Protein AF-A0A9D2AGH1-F1 (afdb_monomer_lite)

Sequence (172 aa):
MASFFSGGVDAFTTLIRHHEEKPILLTLRGSDIKLSDEAGWQVVHQHTLETAEQFNLPEPVFITSNFRTFLREGELTNLVKASGDNYWHGYQCGIGLIGHAAPIGYARRLKTVYIASSNTANVKVICASGPTIDNKVQWTPTSIVHDAYEWDRQQKSWLLSSMLTAPEPIRS

Secondary structure (DSSP, 8-state):
-EEE--SSHHHHHHHHHTGGG-PEEEEEETSSS-TT-HHHHHHHHHHHHHHHHHTTPPPPEEEE--HHHHTTHHHHHHHHGGGTS-HIIIIIHHHHHHHHHHHHHHHTT-SEEEEE-SS-TTS----S-STTTGGG-EETTEEEEEETTT--HHHHHHHHHHHHTSPPP---

pLDDT: mean 91.69, std 10.86, range [37.91, 98.69]

Structure (mmCIF, N/CA/C/O backbone):
data_AF-A0A9D2AGH1-F1
#
_entry.id   AF-A0A9D2AGH1-F1
#
loop_
_atom_site.group_PDB
_atom_site.id
_atom_site.type_symbol
_atom_site.label_atom_id
_atom_site.label_alt_id
_atom_site.label_comp_id
_atom_site.label_asym_id
_atom_site.label_entity_id
_atom_site.label_seq_id
_atom_site.pdbx_PDB_ins_code
_atom_site.Cartn_x
_atom_site.Cartn_y
_atom_site.Cartn_z
_atom_site.occupancy
_atom_site.B_iso_or_equiv
_atom_site.auth_seq_id
_atom_site.auth_comp_id
_atom_site.auth_asym_id
_atom_site.auth_atom_id
_atom_site.pdbx_PDB_model_num
ATOM 1 N N . MET A 1 1 ? -11.138 -4.296 8.475 1.00 96.25 1 MET A N 1
ATOM 2 C CA . MET A 1 1 ? -10.592 -4.164 7.104 1.00 96.25 1 MET A CA 1
ATOM 3 C C . MET A 1 1 ? -9.097 -3.90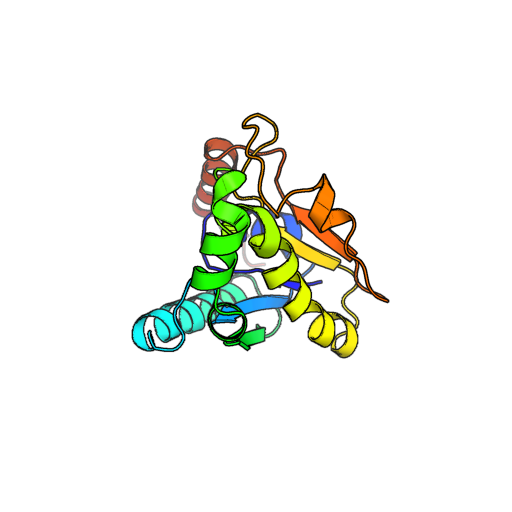8 7.185 1.00 96.25 1 MET A C 1
ATOM 5 O O . MET A 1 1 ? -8.572 -3.879 8.295 1.00 96.25 1 MET A O 1
ATOM 9 N N . ALA A 1 2 ? -8.406 -3.746 6.062 1.00 98.06 2 ALA A N 1
ATOM 10 C CA . ALA A 1 2 ? -7.037 -3.242 6.053 1.00 98.06 2 ALA A CA 1
ATOM 11 C C . ALA A 1 2 ? -6.802 -2.292 4.876 1.00 98.06 2 ALA A C 1
ATOM 13 O O . ALA A 1 2 ? -7.539 -2.340 3.896 1.00 98.06 2 ALA A O 1
ATOM 14 N N . SER A 1 3 ? -5.783 -1.445 4.973 1.00 98.25 3 SER A N 1
ATOM 15 C CA . SER A 1 3 ? -5.366 -0.536 3.905 1.00 98.25 3 SER A CA 1
ATOM 16 C C . SER A 1 3 ? -3.862 -0.615 3.745 1.00 98.25 3 SER A C 1
ATOM 18 O O . SER A 1 3 ? -3.140 -0.502 4.736 1.00 98.25 3 SER A O 1
ATOM 20 N N . PHE A 1 4 ? -3.378 -0.754 2.512 1.00 98.19 4 PHE A N 1
ATOM 21 C CA . PHE A 1 4 ? -1.977 -0.459 2.242 1.00 98.19 4 PHE A CA 1
ATOM 22 C C . PHE A 1 4 ? -1.690 0.997 2.600 1.00 98.19 4 PHE A C 1
ATOM 24 O O . PHE A 1 4 ? -2.468 1.894 2.265 1.00 98.19 4 PHE A O 1
ATOM 31 N N . PHE A 1 5 ? -0.593 1.215 3.315 1.00 97.88 5 PHE A N 1
ATOM 32 C CA . PHE A 1 5 ? -0.248 2.515 3.857 1.00 97.88 5 PHE A CA 1
ATOM 33 C C . PHE A 1 5 ? 1.244 2.792 3.687 1.00 97.88 5 PHE A C 1
ATO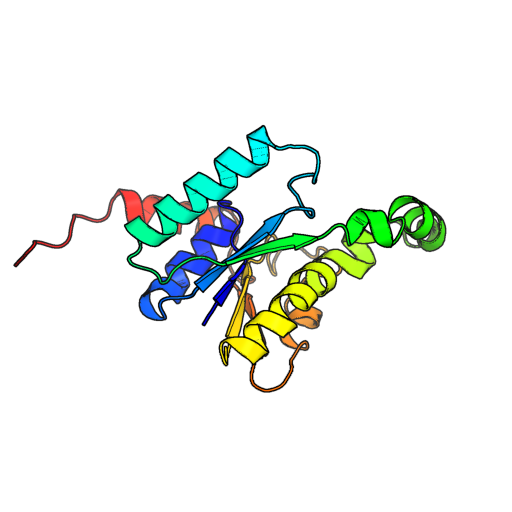M 35 O O . PHE A 1 5 ? 2.093 2.004 4.092 1.00 97.88 5 PHE A O 1
ATOM 42 N N . SER A 1 6 ? 1.555 3.925 3.061 1.00 94.12 6 SER A N 1
ATOM 43 C CA . SER A 1 6 ? 2.926 4.391 2.818 1.00 94.12 6 SER A CA 1
ATOM 44 C C . SER A 1 6 ? 3.197 5.788 3.385 1.00 94.12 6 SER A C 1
ATOM 46 O O . SER A 1 6 ? 4.302 6.297 3.235 1.00 94.12 6 SER A O 1
ATOM 48 N N . GLY A 1 7 ? 2.196 6.431 4.002 1.00 93.38 7 GLY A N 1
ATOM 49 C CA . GLY A 1 7 ? 2.277 7.820 4.476 1.00 93.38 7 GLY A CA 1
ATOM 50 C C . GLY A 1 7 ? 2.117 8.887 3.382 1.00 93.38 7 GLY A C 1
ATOM 51 O O . GLY A 1 7 ? 2.167 10.079 3.667 1.00 93.38 7 GLY A O 1
ATOM 52 N N . GLY A 1 8 ? 1.910 8.495 2.121 1.00 93.56 8 GLY A N 1
ATOM 53 C CA . GLY A 1 8 ? 1.650 9.435 1.028 1.00 93.56 8 GLY A CA 1
ATOM 54 C C . GLY A 1 8 ? 0.216 9.981 1.013 1.00 93.56 8 GLY A C 1
ATOM 55 O O . GLY A 1 8 ? -0.691 9.419 1.625 1.00 93.56 8 GLY A O 1
ATOM 56 N N . VAL A 1 9 ? -0.012 11.039 0.227 1.00 94.75 9 VAL A N 1
ATOM 57 C CA . VAL A 1 9 ? -1.334 11.683 0.055 1.00 94.75 9 VAL A CA 1
ATOM 58 C C . VAL A 1 9 ? -2.422 10.684 -0.354 1.00 94.75 9 VAL A C 1
ATOM 60 O O . VAL A 1 9 ? -3.538 10.742 0.158 1.00 94.75 9 VAL A O 1
ATOM 63 N N . ASP A 1 10 ? -2.106 9.750 -1.254 1.00 95.69 10 ASP A N 1
ATOM 64 C CA . ASP A 1 10 ? -3.068 8.745 -1.723 1.00 95.69 10 ASP A CA 1
ATOM 65 C C . ASP A 1 10 ? -3.438 7.755 -0.600 1.00 95.69 10 ASP A C 1
ATOM 67 O O . ASP A 1 10 ? -4.618 7.468 -0.383 1.00 95.69 10 ASP A O 1
ATOM 71 N N . ALA A 1 11 ? -2.445 7.304 0.175 1.00 96.69 11 ALA A N 1
ATOM 72 C CA . ALA A 1 11 ? -2.656 6.422 1.323 1.00 96.69 11 ALA A CA 1
ATOM 73 C C . ALA A 1 11 ? -3.488 7.105 2.421 1.00 96.69 11 ALA A C 1
ATOM 75 O O . ALA A 1 11 ? -4.426 6.505 2.944 1.00 96.69 11 ALA A O 1
ATOM 76 N N . PHE A 1 12 ? -3.206 8.377 2.721 1.00 97.31 12 PHE A N 1
ATOM 77 C CA . PHE A 1 12 ? -4.009 9.168 3.655 1.00 97.31 12 PHE A CA 1
ATOM 78 C C . PHE A 1 12 ? -5.431 9.406 3.152 1.00 97.31 12 PHE A C 1
ATOM 80 O O . PHE A 1 12 ? -6.365 9.319 3.938 1.00 97.31 12 PHE A O 1
ATOM 87 N N . THR A 1 13 ? -5.620 9.653 1.855 1.00 97.25 13 THR A N 1
ATOM 88 C CA . THR A 1 13 ? -6.963 9.796 1.266 1.00 97.25 13 THR A CA 1
ATOM 89 C C . THR A 1 13 ? -7.801 8.547 1.537 1.00 97.25 13 THR A C 1
ATOM 91 O O . THR A 1 13 ? -8.925 8.656 2.024 1.00 97.25 13 THR A O 1
ATOM 94 N N . THR A 1 14 ? -7.235 7.367 1.268 1.00 97.88 14 THR A N 1
ATOM 95 C CA . THR A 1 14 ? -7.905 6.079 1.507 1.00 97.88 14 THR A CA 1
ATOM 96 C C . THR A 1 14 ? -8.181 5.872 2.995 1.00 97.88 14 THR A C 1
ATOM 98 O O . THR A 1 14 ? -9.299 5.532 3.377 1.00 97.88 14 THR A O 1
ATOM 101 N N . LEU A 1 15 ? -7.189 6.133 3.856 1.00 97.81 15 LEU A N 1
ATOM 102 C CA . LEU A 1 15 ? -7.360 6.032 5.304 1.00 97.81 15 LEU A CA 1
ATOM 103 C C . LEU A 1 15 ? -8.507 6.923 5.792 1.00 97.81 15 LEU A C 1
ATOM 105 O O . LEU A 1 15 ? -9.389 6.443 6.488 1.00 97.81 15 LEU A O 1
ATOM 109 N N . ILE A 1 16 ? -8.527 8.194 5.400 1.00 96.75 16 ILE A N 1
ATOM 110 C CA . ILE A 1 16 ? -9.548 9.161 5.813 1.00 96.75 16 ILE A CA 1
ATOM 111 C C . ILE A 1 16 ? -10.949 8.707 5.391 1.00 96.75 16 ILE A C 1
ATOM 113 O O . ILE A 1 16 ? -11.873 8.722 6.206 1.00 96.75 16 ILE A O 1
ATOM 117 N N . ARG A 1 17 ? -11.106 8.271 4.137 1.00 96.25 17 ARG A N 1
ATOM 118 C CA . ARG A 1 17 ? -12.391 7.799 3.595 1.00 96.25 17 ARG A CA 1
ATOM 119 C C . ARG A 1 17 ? -12.938 6.586 4.344 1.00 96.25 17 ARG A C 1
ATOM 121 O O . ARG A 1 17 ? -14.150 6.451 4.461 1.00 96.25 17 ARG A O 1
ATOM 128 N N . HIS A 1 18 ? -12.052 5.746 4.873 1.00 97.44 18 HIS A N 1
ATOM 129 C CA . HIS A 1 18 ? -12.402 4.476 5.506 1.00 97.44 18 HIS A CA 1
ATOM 130 C C . HIS A 1 18 ? -12.072 4.419 7.005 1.00 97.44 18 HIS A C 1
ATOM 132 O O . HIS A 1 18 ? -12.091 3.338 7.593 1.00 97.44 18 HIS A O 1
ATOM 138 N N . HIS A 1 19 ? -11.770 5.549 7.653 1.00 95.81 19 HIS A N 1
ATOM 139 C CA . HIS A 1 19 ? -11.262 5.559 9.031 1.00 95.81 19 HIS A CA 1
ATOM 140 C C . HIS A 1 19 ? -12.264 4.958 10.033 1.00 95.81 19 HIS A C 1
ATOM 142 O O . HIS A 1 19 ? -11.862 4.256 10.961 1.00 95.81 19 HIS A O 1
ATOM 148 N N . GLU A 1 20 ? -13.568 5.153 9.807 1.00 96.69 20 GLU A N 1
ATOM 149 C CA . GLU A 1 20 ? -14.641 4.590 10.639 1.00 96.69 20 GLU A CA 1
ATOM 150 C C . GLU A 1 20 ? -14.657 3.052 10.626 1.00 96.69 20 GLU A C 1
ATOM 152 O O . GLU A 1 20 ? -15.043 2.420 11.609 1.00 96.69 20 GLU A O 1
ATOM 157 N N . GLU A 1 21 ? -14.168 2.425 9.549 1.00 97.69 21 GLU A N 1
ATOM 158 C CA . GLU A 1 21 ? -14.026 0.966 9.446 1.00 97.69 21 GLU A CA 1
ATOM 159 C C . GLU A 1 21 ? -12.849 0.420 10.270 1.00 97.69 21 GLU A C 1
ATOM 161 O O . GLU A 1 21 ? -12.647 -0.801 10.327 1.00 97.69 21 GLU A O 1
ATOM 166 N N . LYS A 1 22 ? -12.056 1.315 10.876 1.00 97.56 22 LYS A N 1
ATOM 167 C CA . LYS A 1 22 ? -10.845 1.030 11.655 1.00 97.56 22 LYS A CA 1
ATOM 168 C C . LYS A 1 22 ? -9.908 0.053 10.930 1.00 97.56 22 LYS A C 1
ATOM 170 O O . LYS A 1 22 ? -9.655 -1.052 11.429 1.00 97.56 22 LYS A O 1
ATOM 175 N N . PRO A 1 23 ? -9.436 0.390 9.714 1.00 98.19 23 PRO A N 1
ATOM 176 C CA . PRO A 1 23 ? -8.590 -0.503 8.940 1.00 98.19 23 PRO A CA 1
ATOM 177 C C . PRO A 1 23 ? -7.240 -0.720 9.630 1.00 98.19 23 PRO A C 1
ATOM 179 O O . PRO A 1 23 ? -6.647 0.200 10.184 1.00 98.19 23 PRO A O 1
ATOM 182 N N . ILE A 1 24 ? -6.723 -1.944 9.541 1.00 98.56 24 ILE A N 1
ATOM 183 C CA . ILE A 1 24 ? -5.326 -2.243 9.872 1.00 98.56 24 ILE A CA 1
ATOM 184 C C . ILE A 1 24 ? -4.442 -1.610 8.794 1.00 98.56 24 ILE A C 1
ATOM 186 O O . ILE A 1 24 ? -4.657 -1.861 7.605 1.00 98.56 24 ILE A O 1
ATOM 190 N N . LEU A 1 25 ? -3.440 -0.828 9.190 1.00 98.69 25 LEU A N 1
ATOM 191 C CA . LEU A 1 25 ? -2.454 -0.292 8.251 1.00 98.69 25 LEU A CA 1
ATOM 192 C C . LEU A 1 25 ? -1.469 -1.399 7.850 1.00 98.69 25 LEU A C 1
ATOM 194 O O . LEU A 1 25 ? -0.861 -2.030 8.714 1.00 98.69 25 LEU A O 1
ATOM 198 N N . LEU A 1 26 ? -1.334 -1.656 6.549 1.00 98.44 26 LEU A N 1
ATOM 199 C CA . LEU A 1 26 ? -0.375 -2.605 5.981 1.00 98.44 26 LEU A CA 1
ATOM 200 C C . LEU A 1 26 ? 0.763 -1.833 5.315 1.00 98.44 26 LEU A C 1
ATOM 202 O O . LEU A 1 26 ? 0.562 -1.213 4.271 1.00 98.44 26 LEU A O 1
ATOM 206 N N . THR A 1 27 ? 1.967 -1.924 5.867 1.00 97.88 27 THR A N 1
ATOM 207 C CA . THR A 1 27 ? 3.138 -1.214 5.337 1.00 97.88 27 THR A CA 1
ATOM 208 C C . THR A 1 27 ? 4.160 -2.221 4.821 1.00 97.88 27 THR A C 1
ATOM 210 O O . THR A 1 27 ? 4.609 -3.097 5.562 1.00 97.88 27 THR A O 1
ATOM 213 N N . LEU A 1 28 ? 4.538 -2.112 3.542 1.00 96.44 28 LEU A N 1
ATOM 214 C CA . LEU A 1 28 ? 5.451 -3.049 2.880 1.00 96.44 28 LEU A CA 1
ATOM 215 C C . LEU A 1 28 ? 6.857 -2.459 2.710 1.00 96.44 28 LEU A C 1
ATOM 217 O O . LEU A 1 28 ? 7.086 -1.553 1.908 1.00 96.44 28 LEU A O 1
ATOM 221 N N . ARG A 1 29 ? 7.827 -3.056 3.397 1.00 96.56 29 ARG A N 1
ATOM 222 C CA . ARG A 1 29 ? 9.260 -2.851 3.190 1.00 96.56 29 ARG A CA 1
ATOM 223 C C . ARG A 1 29 ? 9.769 -3.745 2.059 1.00 96.56 29 ARG A C 1
ATOM 225 O O . ARG A 1 29 ? 9.500 -4.946 2.042 1.00 96.56 29 ARG A O 1
ATOM 232 N N . GLY A 1 30 ? 10.550 -3.170 1.149 1.00 93.31 30 GLY A N 1
ATOM 233 C CA . GLY A 1 30 ? 11.083 -3.851 -0.034 1.00 93.31 30 GLY A CA 1
ATOM 234 C C . GLY A 1 30 ? 10.336 -3.554 -1.339 1.00 93.31 30 GLY A C 1
ATOM 235 O O . GLY A 1 30 ? 10.707 -4.105 -2.375 1.00 93.31 30 GLY A O 1
ATOM 236 N N . SER A 1 31 ? 9.325 -2.674 -1.304 1.00 90.94 31 SER A N 1
ATOM 237 C CA . SER A 1 31 ? 8.767 -2.020 -2.498 1.00 90.94 31 SER A CA 1
ATOM 238 C C . SER A 1 31 ? 9.460 -0.680 -2.741 1.00 90.94 31 SER A C 1
ATOM 240 O O . SER A 1 31 ? 10.465 -0.625 -3.454 1.00 90.94 31 SER A O 1
ATOM 242 N N . ASP A 1 32 ? 8.951 0.376 -2.103 1.00 87.19 32 ASP A N 1
ATOM 243 C CA . ASP A 1 32 ? 9.418 1.752 -2.294 1.00 87.19 32 ASP A CA 1
ATOM 244 C C . ASP A 1 32 ? 10.641 2.037 -1.412 1.00 87.19 32 ASP A C 1
ATOM 246 O O . ASP A 1 32 ? 11.573 2.724 -1.824 1.00 87.19 32 ASP A O 1
ATOM 250 N N . ILE A 1 33 ? 10.674 1.424 -0.224 1.00 92.31 33 ILE A N 1
ATOM 251 C CA . ILE A 1 33 ? 11.806 1.461 0.706 1.00 92.31 33 ILE A CA 1
ATOM 252 C C . ILE A 1 33 ? 12.655 0.221 0.471 1.00 92.31 33 ILE A C 1
ATOM 254 O O . ILE A 1 33 ? 12.176 -0.911 0.607 1.00 92.31 33 ILE A O 1
ATOM 258 N N . LYS A 1 34 ? 13.928 0.420 0.131 1.00 92.81 34 LYS A N 1
ATOM 259 C CA . LYS A 1 34 ? 14.867 -0.683 -0.090 1.00 92.81 34 LYS A CA 1
ATOM 260 C C . LYS A 1 34 ? 15.112 -1.445 1.212 1.00 92.81 34 LYS A C 1
ATOM 262 O O . LYS A 1 34 ? 15.130 -0.873 2.296 1.00 92.81 34 LYS A O 1
ATOM 267 N N . LEU A 1 35 ? 15.388 -2.743 1.102 1.00 95.00 35 LEU A N 1
ATOM 268 C CA . LEU A 1 35 ? 15.744 -3.569 2.263 1.00 95.00 35 LEU A CA 1
ATOM 269 C C . LEU A 1 35 ? 17.050 -3.146 2.942 1.00 95.00 35 LEU A C 1
ATOM 271 O O . LEU A 1 35 ? 17.260 -3.523 4.080 1.00 95.00 35 LEU A O 1
ATOM 275 N N . SER A 1 36 ? 17.907 -2.399 2.248 1.00 95.44 36 SER A N 1
ATOM 276 C CA . SER A 1 36 ? 19.145 -1.834 2.792 1.00 95.44 36 SER A CA 1
ATOM 277 C C . SER A 1 36 ? 18.978 -0.420 3.360 1.00 95.44 36 SER A C 1
ATOM 279 O O . SER A 1 36 ? 19.961 0.172 3.799 1.00 95.44 36 SER A O 1
ATOM 281 N N . ASP A 1 37 ? 17.788 0.176 3.225 1.00 96.12 37 ASP A N 1
ATOM 282 C CA . ASP A 1 37 ? 17.497 1.525 3.707 1.00 96.12 37 ASP A CA 1
ATOM 283 C C . ASP A 1 37 ? 16.851 1.476 5.094 1.00 96.12 37 ASP A C 1
ATOM 285 O O . ASP A 1 37 ? 15.634 1.555 5.273 1.00 96.12 37 ASP A O 1
ATOM 289 N N . GLU A 1 38 ? 17.708 1.294 6.088 1.00 96.75 38 GLU A N 1
ATOM 290 C CA . GLU A 1 38 ? 17.315 1.076 7.475 1.00 96.75 38 GLU A CA 1
ATOM 291 C C . GLU A 1 38 ? 16.789 2.370 8.084 1.00 96.75 38 GLU A C 1
ATOM 293 O O . GLU A 1 38 ? 15.784 2.355 8.788 1.00 96.75 38 GLU A O 1
ATOM 298 N N . ALA A 1 39 ? 17.438 3.494 7.773 1.00 97.25 39 ALA A N 1
ATOM 299 C CA . ALA A 1 39 ? 17.035 4.808 8.252 1.00 97.25 39 ALA A CA 1
ATOM 300 C C . ALA A 1 39 ? 15.674 5.216 7.671 1.00 97.25 39 ALA A C 1
ATOM 302 O O . ALA A 1 39 ? 14.781 5.598 8.427 1.00 97.25 39 ALA A O 1
ATOM 303 N N . GLY A 1 40 ? 15.482 5.070 6.354 1.00 95.81 40 GLY A N 1
ATOM 304 C CA . GLY A 1 40 ? 14.196 5.322 5.708 1.00 95.81 40 GLY A CA 1
ATOM 305 C C . GLY A 1 40 ? 13.096 4.405 6.241 1.00 95.81 40 GLY A C 1
ATOM 306 O O . GLY A 1 40 ? 11.977 4.857 6.489 1.00 95.81 40 GLY A O 1
ATOM 307 N N . TRP A 1 41 ? 13.421 3.136 6.512 1.00 97.12 41 TRP A N 1
ATOM 308 C CA . TRP A 1 41 ? 12.477 2.216 7.141 1.00 97.12 41 TRP A CA 1
ATOM 309 C C . TRP A 1 41 ? 12.056 2.659 8.541 1.00 97.12 41 TRP A C 1
ATOM 311 O O . TRP A 1 41 ? 10.864 2.633 8.830 1.00 97.12 41 TRP A O 1
ATOM 321 N N . GLN A 1 42 ? 12.989 3.090 9.396 1.00 97.38 42 GLN A N 1
ATOM 322 C CA . GLN A 1 42 ? 12.641 3.552 10.745 1.00 97.38 42 GLN A CA 1
ATOM 323 C C . GLN A 1 42 ? 11.688 4.749 10.710 1.00 97.38 42 GLN A C 1
ATOM 325 O O . GLN A 1 42 ? 10.722 4.772 11.469 1.00 97.38 42 GLN A O 1
ATOM 330 N N . VAL A 1 43 ? 11.903 5.697 9.793 1.00 96.75 43 VAL A N 1
ATOM 331 C CA . VAL A 1 43 ? 11.005 6.848 9.615 1.00 96.75 43 VAL A CA 1
ATOM 332 C C . VAL A 1 43 ? 9.593 6.389 9.252 1.00 96.75 43 VAL A C 1
ATOM 334 O O . VAL A 1 43 ? 8.629 6.795 9.895 1.00 96.75 43 VAL A O 1
ATOM 337 N N . VAL A 1 44 ? 9.455 5.513 8.254 1.00 96.88 44 VAL A N 1
ATOM 338 C CA . VAL A 1 44 ? 8.132 5.050 7.804 1.00 96.88 44 VAL A CA 1
ATOM 339 C C . VAL A 1 44 ? 7.455 4.156 8.840 1.00 96.88 44 VAL A C 1
ATOM 341 O O . VAL A 1 44 ? 6.245 4.261 9.045 1.00 96.88 44 VAL A O 1
ATOM 344 N N . HIS A 1 45 ? 8.218 3.303 9.520 1.00 97.94 45 HIS A N 1
ATOM 345 C CA . HIS A 1 45 ? 7.718 2.458 10.597 1.00 97.94 45 HIS A CA 1
ATOM 346 C C . HIS A 1 45 ? 7.148 3.306 11.737 1.00 97.94 45 HIS A C 1
ATOM 348 O O . HIS A 1 45 ? 5.985 3.140 12.102 1.00 97.94 45 HIS A O 1
ATOM 354 N N . GLN A 1 46 ? 7.934 4.263 12.237 1.00 98.12 46 GLN A N 1
ATOM 355 C CA . GLN A 1 46 ? 7.523 5.156 13.316 1.00 98.12 46 GLN A CA 1
ATOM 356 C C . GLN A 1 46 ? 6.314 6.011 12.915 1.00 98.12 46 GLN A C 1
ATOM 358 O O . GLN A 1 46 ? 5.328 6.062 13.644 1.00 98.12 46 GLN A O 1
ATOM 363 N N . HIS A 1 47 ? 6.329 6.586 11.711 1.00 97.88 47 HIS A N 1
ATOM 364 C CA . HIS A 1 47 ? 5.206 7.374 11.208 1.00 97.88 47 HIS A CA 1
ATOM 365 C C . HIS A 1 47 ? 3.912 6.551 11.067 1.00 97.88 47 HIS A C 1
ATOM 367 O O . HIS A 1 47 ? 2.818 7.053 11.330 1.00 97.88 47 HIS A O 1
ATOM 373 N N . THR A 1 48 ? 4.014 5.275 10.677 1.00 98.38 48 THR A N 1
ATOM 374 C CA . THR A 1 48 ? 2.852 4.374 10.598 1.00 98.38 48 THR A CA 1
ATOM 375 C C . THR A 1 48 ? 2.264 4.110 11.987 1.00 98.38 48 THR A C 1
ATOM 377 O O . THR A 1 48 ? 1.043 4.129 12.132 1.00 98.38 48 THR A O 1
ATOM 380 N N . LEU A 1 49 ? 3.110 3.887 13.002 1.00 98.56 49 LEU A N 1
ATOM 381 C CA . LEU A 1 49 ? 2.666 3.701 14.389 1.00 98.56 49 LEU A CA 1
ATOM 382 C C . LEU A 1 49 ? 1.962 4.953 14.922 1.00 98.56 49 LEU A C 1
ATOM 384 O O . LEU A 1 49 ? 0.842 4.859 15.415 1.00 98.56 49 LEU A O 1
ATOM 388 N N . GLU A 1 50 ? 2.575 6.124 14.748 1.00 98.31 50 GLU A N 1
ATOM 389 C CA . GLU A 1 50 ? 2.000 7.411 15.161 1.00 98.31 50 GLU A CA 1
ATOM 390 C C . GLU A 1 50 ? 0.666 7.685 14.466 1.00 98.31 50 GLU A C 1
ATOM 392 O O . GLU A 1 50 ? -0.291 8.119 15.100 1.00 98.31 50 GLU A O 1
ATOM 397 N N . THR A 1 51 ? 0.568 7.384 13.169 1.00 97.94 51 THR A N 1
ATOM 398 C CA . THR A 1 51 ? -0.688 7.536 12.424 1.00 97.94 51 THR A CA 1
ATOM 399 C C . THR A 1 51 ? -1.768 6.600 12.968 1.00 97.94 51 THR A C 1
ATOM 401 O O . THR A 1 51 ? -2.914 7.013 13.135 1.00 97.94 51 THR A O 1
ATOM 404 N N . ALA A 1 52 ? -1.428 5.342 13.265 1.00 98.25 52 ALA A N 1
ATOM 405 C CA . ALA A 1 52 ? -2.383 4.399 13.837 1.00 98.25 52 ALA A CA 1
ATOM 406 C C . ALA A 1 52 ? -2.887 4.857 15.211 1.00 98.25 52 ALA A C 1
ATOM 408 O O . ALA A 1 52 ? -4.087 4.779 15.471 1.00 98.25 52 ALA A O 1
ATOM 409 N N . GLU A 1 53 ? -2.004 5.397 16.050 1.00 98.00 53 GLU A N 1
ATOM 410 C CA . GLU A 1 53 ? -2.369 5.983 17.340 1.00 98.00 53 GLU A CA 1
ATOM 411 C C . GLU A 1 53 ? -3.287 7.204 17.169 1.00 98.00 53 GLU A C 1
ATOM 413 O O . GLU A 1 53 ? -4.372 7.245 17.752 1.00 98.00 53 GLU A O 1
ATOM 418 N N . GLN A 1 54 ? -2.912 8.158 16.311 1.00 96.25 54 GLN A N 1
ATOM 419 C CA . GLN A 1 54 ? -3.683 9.382 16.051 1.00 96.25 54 GLN A CA 1
ATOM 420 C C . GLN A 1 54 ? -5.103 9.100 15.548 1.00 96.25 54 GLN A C 1
ATOM 422 O O . GLN A 1 54 ? -6.049 9.776 15.948 1.00 96.25 54 GLN A O 1
ATOM 427 N N . PHE A 1 55 ? -5.266 8.091 14.691 1.00 96.12 55 PHE A N 1
ATOM 428 C CA . PHE A 1 55 ? -6.563 7.692 14.138 1.00 96.12 55 PHE A CA 1
ATOM 429 C C . PHE A 1 55 ? -7.276 6.613 14.976 1.00 96.12 55 PHE A C 1
ATOM 431 O O . PHE A 1 55 ? -8.334 6.130 14.567 1.00 96.12 55 PHE A O 1
ATOM 438 N N . ASN A 1 56 ? -6.738 6.234 16.145 1.00 97.56 56 ASN A N 1
ATOM 439 C CA . ASN A 1 56 ? -7.281 5.190 17.026 1.00 97.56 56 ASN A CA 1
ATOM 440 C C . ASN A 1 56 ? -7.561 3.863 16.281 1.00 97.56 56 ASN A C 1
ATOM 442 O O . ASN A 1 56 ? -8.644 3.266 16.381 1.00 97.56 56 ASN A O 1
ATOM 446 N N . LEU A 1 57 ? -6.585 3.438 15.476 1.00 98.25 57 LEU A N 1
ATOM 447 C CA . LEU A 1 57 ? -6.619 2.233 14.652 1.00 98.25 57 LEU A CA 1
ATOM 448 C C . LEU A 1 57 ? -6.014 1.028 15.392 1.00 98.25 57 LEU A C 1
ATOM 450 O O . LEU A 1 57 ? -5.268 1.192 16.357 1.00 98.25 57 LEU A O 1
ATOM 454 N N . PRO A 1 58 ? -6.298 -0.208 14.942 1.00 98.12 58 PRO A N 1
ATOM 455 C CA . PRO A 1 58 ? -5.604 -1.391 15.438 1.00 98.12 58 PRO A CA 1
ATOM 456 C C . PRO A 1 58 ? -4.102 -1.364 15.121 1.00 98.12 58 PRO A C 1
ATOM 458 O O . PRO A 1 58 ? -3.670 -0.690 14.186 1.00 98.12 58 PRO A O 1
ATOM 461 N N . GLU A 1 59 ? -3.343 -2.205 15.829 1.00 98.06 59 GLU A N 1
ATOM 462 C CA . GLU A 1 59 ? -1.904 -2.396 15.609 1.00 98.06 59 GLU A CA 1
ATOM 463 C C . GLU A 1 59 ? -1.573 -2.631 14.117 1.00 98.06 59 GLU A C 1
ATOM 465 O O . GLU A 1 59 ? -2.103 -3.593 13.523 1.00 98.06 59 GLU A O 1
ATOM 470 N N . PRO A 1 60 ? -0.701 -1.795 13.515 1.00 98.50 60 PRO A N 1
ATOM 471 C CA . PRO A 1 60 ? -0.248 -1.958 12.139 1.00 98.50 60 PRO A CA 1
ATOM 472 C C . PRO A 1 60 ? 0.415 -3.309 11.868 1.00 98.50 60 PRO A C 1
ATOM 474 O O . PRO A 1 60 ? 0.900 -4.007 12.758 1.00 98.50 60 PRO A O 1
ATOM 477 N N . VAL A 1 61 ? 0.468 -3.686 10.593 1.00 98.50 61 VAL A N 1
ATOM 478 C CA . VAL A 1 61 ? 1.213 -4.859 10.134 1.00 98.50 61 VAL A CA 1
ATOM 479 C C . VAL A 1 61 ? 2.295 -4.425 9.167 1.00 98.50 61 VAL A C 1
ATOM 481 O O . VAL A 1 61 ? 2.024 -3.911 8.082 1.00 98.50 61 VAL A O 1
ATOM 484 N N . PHE A 1 62 ? 3.531 -4.713 9.551 1.00 98.06 62 PHE A N 1
ATOM 485 C CA . PHE A 1 62 ? 4.705 -4.472 8.733 1.00 98.06 62 PHE A CA 1
ATOM 486 C C . PHE A 1 62 ? 5.104 -5.749 8.001 1.00 98.06 62 PHE A C 1
ATOM 488 O O . PHE A 1 62 ? 5.325 -6.798 8.606 1.00 98.06 62 PHE A O 1
ATOM 495 N N . ILE A 1 63 ? 5.202 -5.657 6.683 1.00 97.62 63 ILE A N 1
ATOM 496 C CA . ILE A 1 63 ? 5.573 -6.760 5.804 1.00 97.62 63 ILE A CA 1
ATOM 497 C C . ILE A 1 63 ? 6.964 -6.457 5.267 1.00 97.62 63 ILE A C 1
ATOM 499 O O . ILE A 1 63 ? 7.199 -5.365 4.765 1.00 97.62 63 ILE A O 1
ATOM 503 N N . THR A 1 64 ? 7.890 -7.408 5.346 1.00 97.06 64 THR A N 1
ATOM 504 C CA . THR A 1 64 ? 9.220 -7.273 4.736 1.00 97.06 64 THR A CA 1
ATOM 505 C C . THR A 1 64 ? 9.395 -8.351 3.683 1.00 97.06 64 THR A C 1
ATOM 507 O O . THR A 1 64 ? 9.210 -9.530 3.972 1.00 97.06 64 THR A O 1
ATOM 510 N N . SER A 1 65 ? 9.737 -7.953 2.460 1.00 95.62 65 SER A N 1
ATOM 511 C CA . SER A 1 65 ? 9.871 -8.879 1.340 1.00 95.62 65 SER A CA 1
ATOM 512 C C . SER A 1 65 ? 10.938 -8.421 0.357 1.00 95.62 65 SER A C 1
ATOM 514 O O . SER A 1 65 ? 11.072 -7.237 0.070 1.00 95.62 65 SER A O 1
ATOM 516 N N . ASN A 1 66 ? 11.686 -9.364 -0.208 1.00 94.75 66 ASN A N 1
ATOM 517 C CA . ASN A 1 66 ? 12.640 -9.109 -1.287 1.00 94.75 66 ASN A CA 1
ATOM 518 C C . ASN A 1 66 ? 12.030 -9.349 -2.679 1.00 94.75 66 ASN A C 1
ATOM 520 O O . ASN A 1 66 ? 12.772 -9.501 -3.643 1.00 94.75 66 ASN A O 1
ATOM 524 N N . PHE A 1 67 ? 10.700 -9.401 -2.810 1.00 91.94 67 PHE A N 1
ATOM 525 C CA . PHE A 1 67 ? 10.003 -9.795 -4.041 1.00 91.94 67 PHE A CA 1
ATOM 526 C C . PHE A 1 67 ? 10.457 -9.061 -5.315 1.00 91.94 67 PHE A C 1
ATOM 528 O O . PHE A 1 67 ? 10.489 -9.672 -6.382 1.00 91.94 67 PHE A O 1
ATOM 535 N N . ARG A 1 68 ? 10.866 -7.788 -5.217 1.00 88.44 68 ARG A N 1
ATOM 536 C CA . ARG A 1 68 ? 11.412 -7.029 -6.356 1.00 88.44 68 ARG A CA 1
ATOM 537 C C . ARG A 1 68 ? 12.782 -7.537 -6.818 1.00 88.44 68 ARG A C 1
ATOM 539 O O . ARG A 1 68 ? 13.054 -7.610 -8.014 1.00 88.44 68 ARG A O 1
ATOM 546 N N . THR A 1 69 ? 13.652 -7.934 -5.888 1.00 89.00 69 THR A N 1
ATOM 547 C CA . THR A 1 69 ? 14.994 -8.445 -6.218 1.00 89.00 69 THR A CA 1
ATOM 548 C C . THR A 1 69 ? 14.997 -9.946 -6.487 1.00 89.00 69 THR A C 1
ATOM 550 O O . THR A 1 69 ? 15.717 -10.394 -7.377 1.00 89.00 69 THR A O 1
ATOM 553 N N . PHE A 1 70 ? 14.155 -10.718 -5.792 1.00 90.25 70 PHE A N 1
ATOM 554 C CA . PHE A 1 70 ? 13.972 -12.156 -6.008 1.00 90.25 70 PHE A CA 1
ATOM 555 C C . PHE A 1 70 ? 13.608 -12.475 -7.464 1.00 90.25 70 PHE A C 1
ATOM 557 O O . PHE A 1 70 ? 14.176 -13.390 -8.056 1.00 90.25 70 PHE A O 1
ATOM 564 N N . LEU A 1 71 ? 12.722 -11.676 -8.065 1.00 89.00 71 LEU A N 1
ATOM 565 C CA . LEU A 1 71 ? 12.292 -11.846 -9.454 1.00 89.00 71 LEU A CA 1
ATOM 566 C C . LEU A 1 71 ? 13.303 -11.342 -10.488 1.00 89.00 71 LEU A C 1
ATOM 568 O O . LEU A 1 71 ? 13.076 -11.519 -11.681 1.00 89.00 71 LEU A O 1
ATOM 572 N N . ARG A 1 72 ? 14.406 -10.715 -10.059 1.00 91.12 72 ARG A N 1
ATOM 573 C CA . ARG A 1 72 ? 15.361 -10.039 -10.949 1.00 91.12 72 ARG A CA 1
ATOM 574 C C . ARG A 1 72 ? 14.643 -9.076 -11.903 1.00 91.12 72 ARG A C 1
ATOM 576 O O . ARG A 1 72 ? 14.773 -9.184 -13.118 1.00 91.12 72 ARG A O 1
ATOM 583 N N . GLU A 1 73 ? 13.899 -8.120 -11.341 1.00 90.62 73 GLU A N 1
ATOM 584 C CA . GLU A 1 73 ? 13.077 -7.136 -12.075 1.00 90.62 73 GLU A CA 1
ATOM 585 C C . GLU A 1 73 ? 13.794 -6.491 -13.276 1.00 90.62 73 GLU A C 1
ATOM 587 O O . GLU A 1 73 ? 13.170 -6.259 -14.310 1.00 90.62 73 GLU A O 1
ATOM 592 N N . GLY A 1 74 ? 15.104 -6.237 -13.174 1.00 91.25 74 GLY A N 1
ATOM 593 C CA . GLY A 1 74 ? 15.905 -5.698 -14.277 1.00 91.25 74 GLY A CA 1
ATOM 594 C C . GLY A 1 74 ? 15.983 -6.630 -15.493 1.00 91.25 74 GLY A C 1
ATOM 595 O O . GLY A 1 74 ? 15.832 -6.174 -16.624 1.00 91.25 74 GLY A O 1
ATOM 596 N N . GLU A 1 75 ? 16.139 -7.937 -15.273 1.00 94.88 75 GLU A N 1
ATOM 597 C CA . GLU A 1 75 ? 16.141 -8.930 -16.354 1.00 94.88 75 GLU A CA 1
ATOM 598 C C . GLU A 1 75 ? 14.752 -9.083 -16.968 1.00 94.88 75 GLU A C 1
ATOM 600 O O . GLU A 1 75 ? 14.606 -9.120 -18.187 1.00 94.88 75 GLU A O 1
ATOM 605 N N . LEU A 1 76 ? 13.709 -9.084 -16.138 1.00 95.06 76 LEU A N 1
ATOM 606 C CA . LEU A 1 76 ? 12.333 -9.114 -16.631 1.00 95.06 76 LEU A CA 1
ATOM 607 C C . LEU A 1 76 ? 11.997 -7.855 -17.434 1.00 95.06 76 LEU A C 1
ATOM 609 O O . LEU A 1 76 ? 11.378 -7.944 -18.491 1.00 95.06 76 LEU A O 1
ATOM 613 N N . THR A 1 77 ? 12.482 -6.693 -16.993 1.00 95.69 77 THR A N 1
ATOM 614 C CA . THR A 1 77 ? 12.371 -5.435 -17.737 1.00 95.69 77 THR A CA 1
ATOM 615 C C . THR A 1 77 ? 13.060 -5.544 -19.092 1.00 95.69 77 THR A C 1
ATOM 617 O O . THR A 1 77 ? 12.490 -5.109 -20.086 1.00 95.69 77 THR A O 1
ATOM 620 N N . ASN A 1 78 ? 14.234 -6.183 -19.173 1.00 96.50 78 ASN A N 1
ATOM 621 C CA . ASN A 1 78 ? 14.906 -6.440 -20.449 1.00 96.50 78 ASN A CA 1
ATOM 622 C C . ASN A 1 78 ? 14.056 -7.294 -21.402 1.00 96.50 78 ASN A C 1
ATOM 624 O O . ASN A 1 78 ? 14.033 -6.999 -22.597 1.00 96.50 78 ASN A O 1
ATOM 628 N N . LEU A 1 79 ? 13.342 -8.3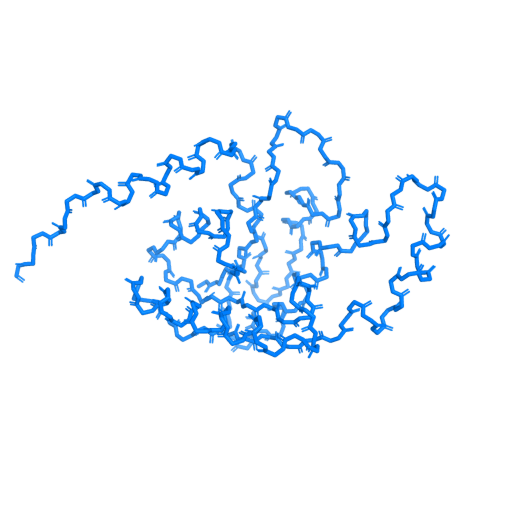02 -20.889 1.00 96.25 79 LEU A N 1
ATOM 629 C CA . LEU A 1 79 ? 12.475 -9.176 -21.688 1.00 96.25 79 LEU A CA 1
ATOM 630 C C . LEU A 1 79 ? 11.233 -8.458 -22.230 1.00 96.25 79 LEU A C 1
ATOM 632 O O . LEU A 1 79 ? 10.786 -8.770 -23.331 1.00 96.25 79 LEU A O 1
ATOM 636 N N . VAL A 1 80 ? 10.692 -7.485 -21.491 1.00 96.25 80 VAL A N 1
ATOM 637 C CA . VAL A 1 80 ? 9.488 -6.739 -21.896 1.00 96.25 80 VAL A CA 1
ATOM 638 C C . VAL A 1 80 ? 9.788 -5.392 -22.554 1.00 96.25 80 VAL A C 1
ATOM 640 O O . VAL A 1 80 ? 8.856 -4.673 -22.885 1.00 96.25 80 VAL A O 1
ATOM 643 N N . LYS A 1 81 ? 11.058 -5.054 -22.830 1.00 94.81 81 LYS A N 1
ATOM 644 C CA . LYS A 1 81 ? 11.460 -3.773 -23.457 1.00 94.81 81 LYS A CA 1
ATOM 645 C C . LYS A 1 81 ? 10.627 -3.388 -24.681 1.00 94.81 81 LYS A C 1
ATOM 647 O O . LYS A 1 81 ? 10.333 -2.212 -24.876 1.00 94.81 81 LYS A O 1
ATOM 652 N N . ALA A 1 82 ? 10.245 -4.368 -25.500 1.00 95.75 82 ALA A N 1
ATOM 653 C CA . ALA A 1 82 ? 9.447 -4.146 -26.704 1.00 95.75 82 ALA A CA 1
ATOM 654 C C . ALA A 1 82 ? 8.041 -3.581 -26.420 1.00 95.75 82 ALA A C 1
ATOM 656 O O . ALA A 1 82 ? 7.442 -2.998 -27.320 1.00 95.75 82 ALA A O 1
ATOM 657 N N . SER A 1 83 ? 7.520 -3.708 -25.193 1.00 93.75 83 SER A N 1
ATOM 658 C CA . SER A 1 83 ? 6.241 -3.105 -24.804 1.00 93.75 83 SER A CA 1
ATOM 659 C C . SER A 1 83 ? 6.328 -1.598 -24.550 1.00 93.75 83 SER A C 1
ATOM 661 O O . SER A 1 83 ? 5.291 -0.972 -24.359 1.00 93.75 83 SER A O 1
ATOM 663 N N . GLY A 1 84 ? 7.533 -1.013 -24.520 1.00 93.56 84 GLY A N 1
ATOM 664 C CA . GLY A 1 84 ? 7.735 0.407 -24.215 1.00 93.56 84 GLY A CA 1
ATOM 665 C C . GLY A 1 84 ? 7.555 0.765 -22.735 1.00 93.56 84 GLY A C 1
ATOM 666 O O . GLY A 1 84 ? 7.442 1.942 -22.409 1.00 93.56 84 GLY A O 1
ATOM 667 N N . ASP A 1 85 ? 7.539 -0.234 -21.849 1.00 93.94 85 ASP A N 1
ATOM 668 C CA . ASP A 1 85 ? 7.363 -0.078 -20.403 1.00 93.94 85 ASP A CA 1
ATOM 669 C C . ASP A 1 85 ? 8.339 -0.997 -19.640 1.00 93.94 85 ASP A C 1
ATOM 671 O O . ASP A 1 85 ? 9.049 -1.807 -20.241 1.00 93.94 85 ASP A O 1
ATOM 675 N N . ASN A 1 86 ? 8.404 -0.871 -18.316 1.00 93.69 86 ASN A N 1
ATOM 676 C CA . ASN A 1 86 ? 9.192 -1.737 -17.443 1.00 93.69 86 ASN A CA 1
ATOM 677 C C . ASN A 1 86 ? 8.323 -2.791 -16.741 1.00 93.69 86 ASN A C 1
ATOM 679 O O . ASN A 1 86 ? 7.104 -2.652 -16.638 1.00 93.69 86 ASN A O 1
ATOM 683 N N . TYR A 1 87 ? 8.959 -3.855 -16.238 1.00 94.12 87 TYR A N 1
ATOM 684 C CA . TYR A 1 87 ? 8.236 -4.980 -15.638 1.00 94.12 87 TYR A CA 1
ATOM 685 C C . TYR A 1 87 ? 7.429 -4.565 -14.401 1.00 94.12 87 TYR A C 1
ATOM 687 O O . TYR A 1 87 ? 6.284 -4.982 -14.233 1.00 94.12 87 TYR A O 1
ATOM 695 N N . TRP A 1 88 ? 8.001 -3.701 -13.557 1.00 92.88 88 TRP A N 1
ATOM 696 C CA . TRP A 1 88 ? 7.329 -3.222 -12.355 1.00 92.88 88 TRP A CA 1
ATOM 697 C C . TRP A 1 88 ? 6.054 -2.451 -12.692 1.00 92.88 88 TRP A C 1
ATOM 699 O O . TRP A 1 88 ? 4.970 -2.855 -12.281 1.00 92.88 88 TRP A O 1
ATOM 709 N N . HIS A 1 89 ? 6.168 -1.381 -13.473 1.00 92.25 89 HIS A N 1
ATOM 710 C CA . HIS A 1 89 ? 5.052 -0.506 -13.815 1.00 92.25 89 HIS A CA 1
ATOM 711 C C . HIS A 1 89 ? 4.015 -1.203 -14.704 1.00 92.25 89 HIS A C 1
ATOM 713 O O . HIS A 1 89 ? 2.822 -1.129 -14.420 1.00 92.25 89 HIS A O 1
ATOM 719 N N . GLY A 1 90 ? 4.455 -1.909 -15.746 1.00 92.25 90 GLY A N 1
ATOM 720 C CA . GLY A 1 90 ? 3.562 -2.468 -16.758 1.00 92.25 90 GLY A CA 1
ATOM 721 C C . GLY A 1 90 ? 2.911 -3.798 -16.378 1.00 92.25 90 GLY A C 1
ATOM 722 O O . GLY A 1 90 ? 1.851 -4.115 -16.913 1.00 92.25 90 GLY A O 1
ATOM 723 N N . TYR A 1 91 ? 3.514 -4.577 -15.465 1.00 92.44 91 TYR A N 1
ATOM 724 C CA . TYR A 1 91 ? 3.106 -5.975 -15.245 1.00 92.44 91 TYR A CA 1
ATOM 725 C C . TYR A 1 91 ? 2.948 -6.394 -13.779 1.00 92.44 91 TYR A C 1
ATOM 727 O O . TYR A 1 91 ? 2.201 -7.337 -13.517 1.00 92.44 91 TYR A O 1
ATOM 735 N N . GLN A 1 92 ? 3.616 -5.739 -12.820 1.00 92.56 92 GLN A N 1
ATOM 736 C CA . GLN A 1 92 ? 3.696 -6.266 -11.453 1.00 92.56 92 GLN A CA 1
ATOM 737 C C . GLN A 1 92 ? 3.132 -5.367 -10.347 1.00 92.56 92 GLN A C 1
ATOM 739 O O . GLN A 1 92 ? 2.590 -5.914 -9.391 1.00 92.56 92 GLN A O 1
ATOM 744 N N . CYS A 1 93 ? 3.280 -4.044 -10.407 1.00 90.81 93 CYS A N 1
ATOM 745 C CA . CYS A 1 93 ? 3.203 -3.171 -9.227 1.00 90.81 93 CYS A CA 1
ATOM 746 C C . CYS A 1 93 ? 1.973 -3.414 -8.332 1.00 90.81 93 CYS A C 1
ATOM 748 O O . CYS A 1 93 ? 2.145 -3.671 -7.143 1.00 90.81 93 CYS A O 1
ATOM 750 N N . GLY A 1 94 ? 0.756 -3.441 -8.885 1.00 92.31 94 GLY A N 1
ATOM 751 C CA . GLY A 1 94 ? -0.472 -3.678 -8.117 1.00 92.31 94 GLY A CA 1
ATOM 752 C C . GLY A 1 94 ? -0.517 -5.078 -7.513 1.00 92.31 94 GLY A C 1
ATOM 753 O O . GLY A 1 94 ? -0.532 -5.242 -6.291 1.00 92.31 94 GLY A O 1
ATOM 754 N N . ILE A 1 95 ? -0.465 -6.110 -8.361 1.00 91.62 95 ILE A N 1
ATOM 755 C CA . ILE A 1 95 ? -0.596 -7.507 -7.917 1.00 91.62 95 ILE A CA 1
ATOM 756 C C . ILE A 1 95 ? 0.554 -7.947 -6.999 1.00 91.62 95 ILE A C 1
ATOM 758 O O . ILE A 1 95 ? 0.359 -8.758 -6.093 1.00 91.62 95 ILE A O 1
ATOM 762 N N . GLY A 1 96 ? 1.743 -7.377 -7.201 1.00 93.00 96 GLY A N 1
ATOM 763 C CA . GLY A 1 96 ? 2.920 -7.573 -6.368 1.00 93.00 96 GLY A CA 1
ATOM 764 C C . GLY A 1 96 ? 2.690 -7.076 -4.948 1.00 93.00 96 GLY A C 1
ATOM 765 O O . GLY A 1 96 ? 3.005 -7.800 -4.011 1.00 93.00 96 GLY A O 1
ATOM 766 N N . LEU A 1 97 ? 2.092 -5.895 -4.767 1.00 94.12 97 LEU A N 1
ATOM 767 C CA . LEU A 1 97 ? 1.699 -5.397 -3.445 1.00 94.12 97 LEU A CA 1
ATOM 768 C C . LEU A 1 97 ? 0.567 -6.248 -2.860 1.00 94.12 97 LEU A C 1
ATOM 770 O O . LEU A 1 97 ? 0.717 -6.828 -1.785 1.00 94.12 97 LEU A O 1
ATOM 774 N N . ILE A 1 98 ? -0.527 -6.391 -3.611 1.00 96.06 98 ILE A N 1
ATOM 775 C CA . ILE A 1 98 ? -1.751 -7.094 -3.209 1.00 96.06 98 ILE A CA 1
ATOM 776 C C . ILE A 1 98 ? -1.466 -8.521 -2.730 1.00 96.06 98 ILE A C 1
ATOM 778 O O . ILE A 1 98 ? -1.996 -8.937 -1.700 1.00 96.06 98 ILE A O 1
ATOM 782 N N . GLY A 1 99 ? -0.595 -9.261 -3.420 1.00 95.50 99 GLY A N 1
ATOM 783 C CA . GLY A 1 99 ? -0.257 -10.639 -3.060 1.00 95.50 99 GLY A CA 1
ATOM 784 C C . GLY A 1 99 ? 0.282 -10.788 -1.633 1.00 95.50 99 GLY A C 1
ATOM 785 O O . GLY A 1 99 ? 0.010 -11.790 -0.974 1.00 95.50 99 GLY A O 1
ATOM 786 N N . HIS A 1 100 ? 0.966 -9.770 -1.102 1.00 96.00 100 HIS A N 1
ATOM 787 C CA . HIS A 1 100 ? 1.475 -9.790 0.271 1.00 96.00 100 HIS A CA 1
ATOM 788 C C . HIS A 1 100 ? 0.374 -9.630 1.325 1.00 96.00 100 HIS A C 1
ATOM 790 O O . HIS A 1 100 ? 0.556 -10.053 2.467 1.00 96.00 100 HIS A O 1
ATOM 796 N N . ALA A 1 101 ? -0.779 -9.065 0.962 1.00 96.25 101 ALA A N 1
ATOM 797 C CA . ALA A 1 101 ? -1.921 -8.988 1.863 1.00 96.25 101 ALA A CA 1
ATOM 798 C C . ALA A 1 101 ? -2.657 -10.327 1.993 1.00 96.25 101 ALA A C 1
ATOM 800 O O . ALA A 1 101 ? -3.396 -10.496 2.958 1.00 96.25 101 ALA A O 1
ATOM 801 N N . ALA A 1 102 ? -2.464 -11.293 1.087 1.00 95.44 102 ALA A N 1
ATOM 802 C CA . ALA A 1 102 ? -3.242 -12.533 1.097 1.00 95.44 102 ALA A CA 1
ATOM 803 C C . ALA A 1 102 ? -3.074 -13.390 2.367 1.00 95.44 102 ALA A C 1
ATOM 805 O O . ALA A 1 102 ? -4.091 -13.733 2.982 1.00 95.44 102 ALA A O 1
ATOM 806 N N . PRO A 1 103 ? -1.845 -13.667 2.851 1.00 94.44 103 PRO A N 1
ATOM 807 C CA . PRO A 1 103 ? -1.650 -14.401 4.103 1.00 94.44 103 PRO A CA 1
ATOM 808 C C . PRO A 1 103 ? -2.271 -13.679 5.306 1.00 94.44 103 PRO A C 1
ATOM 810 O O . PRO A 1 103 ? -2.859 -14.307 6.185 1.00 94.44 103 PRO A O 1
ATOM 813 N N . ILE A 1 104 ? -2.182 -12.346 5.324 1.00 95.00 104 ILE A N 1
ATOM 814 C CA . ILE A 1 104 ? -2.716 -11.500 6.398 1.00 95.00 104 ILE A CA 1
ATOM 815 C C . ILE A 1 104 ? -4.244 -11.481 6.348 1.00 95.00 104 ILE A C 1
ATOM 817 O O . ILE A 1 104 ? -4.898 -11.610 7.382 1.00 95.00 104 ILE A O 1
ATOM 821 N N . GLY A 1 105 ? -4.810 -11.366 5.147 1.00 94.75 105 GLY A N 1
ATOM 822 C CA . GLY A 1 105 ? -6.242 -11.401 4.887 1.00 94.75 105 GLY A CA 1
ATOM 823 C C . GLY A 1 105 ? -6.873 -12.691 5.380 1.00 94.75 105 GLY A C 1
ATOM 824 O O . GLY A 1 105 ? -7.879 -12.646 6.087 1.00 94.75 105 GLY A O 1
ATOM 825 N N . TYR A 1 106 ? -6.225 -13.825 5.115 1.00 95.00 106 TYR A N 1
ATOM 826 C CA . TYR A 1 106 ? -6.647 -15.114 5.649 1.00 95.00 106 TYR A CA 1
ATOM 827 C C . TYR A 1 106 ? -6.512 -15.179 7.179 1.00 95.00 106 TYR A C 1
ATOM 829 O O . TYR A 1 106 ? -7.495 -15.439 7.876 1.00 95.00 106 TYR A O 1
ATOM 837 N N . ALA A 1 107 ? -5.325 -14.880 7.721 1.00 94.31 107 ALA A N 1
ATOM 838 C CA . ALA A 1 107 ? -5.036 -15.004 9.152 1.00 94.31 107 ALA A CA 1
ATOM 839 C C . ALA A 1 107 ? -5.920 -14.103 10.031 1.00 94.31 107 ALA A C 1
ATOM 841 O O . ALA A 1 107 ? -6.353 -14.514 11.106 1.00 94.31 107 ALA A O 1
ATOM 842 N N . ARG A 1 108 ? -6.221 -12.883 9.567 1.00 94.62 108 ARG A N 1
ATOM 843 C CA . ARG A 1 108 ? -7.042 -11.894 10.285 1.00 94.62 108 ARG A CA 1
ATOM 844 C C . ARG A 1 108 ? -8.496 -11.842 9.804 1.00 94.62 108 ARG A C 1
ATOM 846 O O . ARG A 1 108 ? -9.245 -10.978 10.250 1.00 94.62 108 ARG A O 1
ATOM 853 N N . ARG A 1 109 ? -8.904 -12.753 8.907 1.00 95.38 109 ARG A N 1
ATOM 854 C CA . ARG A 1 109 ? -10.249 -12.815 8.299 1.00 95.38 109 ARG A CA 1
ATOM 855 C C . ARG A 1 109 ? -10.710 -11.466 7.728 1.00 95.38 109 ARG A C 1
ATOM 857 O O . ARG A 1 109 ? -11.857 -11.054 7.915 1.00 95.38 109 ARG A O 1
ATOM 864 N N . LEU A 1 110 ? -9.807 -10.759 7.052 1.00 96.69 110 LEU A N 1
ATOM 865 C CA . LEU A 1 110 ? -10.102 -9.459 6.454 1.00 96.69 110 LEU A CA 1
ATOM 866 C C . LEU A 1 110 ? -11.061 -9.648 5.278 1.00 96.69 110 LEU A C 1
ATOM 868 O O . LEU A 1 110 ? -10.787 -10.437 4.379 1.00 96.69 110 LEU A O 1
ATOM 872 N N . LYS A 1 111 ? -12.171 -8.908 5.270 1.00 97.50 111 LYS A N 1
ATOM 873 C CA . LYS A 1 111 ? -13.121 -8.916 4.146 1.00 97.50 111 LYS A CA 1
ATOM 874 C C . LYS A 1 111 ? -12.679 -8.009 2.997 1.00 97.50 111 LYS A C 1
ATOM 876 O O . LYS A 1 111 ? -12.913 -8.342 1.843 1.00 97.50 111 LYS A O 1
ATOM 881 N N . THR A 1 112 ? -12.002 -6.910 3.319 1.00 98.12 112 THR A N 1
ATOM 882 C CA . THR A 1 112 ? -11.550 -5.911 2.347 1.00 98.12 112 THR A CA 1
ATOM 883 C C . THR A 1 112 ? -10.125 -5.478 2.653 1.00 98.12 112 THR A C 1
ATOM 885 O O . THR A 1 112 ? -9.784 -5.241 3.822 1.00 98.12 112 THR A O 1
ATOM 888 N N . VAL A 1 113 ? -9.314 -5.372 1.601 1.00 98.38 113 VAL A N 1
ATOM 889 C CA . VAL A 1 113 ? -8.011 -4.699 1.615 1.00 98.38 113 VAL A CA 1
ATOM 890 C C . VAL A 1 113 ? -8.042 -3.572 0.586 1.00 98.38 113 VAL A C 1
ATOM 892 O O . VAL A 1 113 ? -8.273 -3.815 -0.599 1.00 98.38 113 VAL A O 1
ATOM 895 N N . TYR A 1 114 ? -7.806 -2.349 1.050 1.00 98.44 114 TYR A N 1
ATOM 896 C CA . TYR A 1 114 ? -7.736 -1.165 0.205 1.00 98.44 114 TYR A CA 1
ATOM 897 C C . TYR A 1 114 ? -6.317 -0.956 -0.335 1.00 98.44 114 TYR A C 1
ATOM 899 O O . TYR A 1 114 ? -5.333 -1.089 0.400 1.00 98.44 114 TYR A O 1
ATOM 907 N N . ILE A 1 115 ? -6.217 -0.606 -1.615 1.00 97.31 115 ILE A N 1
ATOM 908 C CA . ILE A 1 115 ? -5.008 -0.083 -2.254 1.00 97.31 115 ILE A CA 1
ATOM 909 C C . ILE A 1 115 ? -5.337 1.296 -2.825 1.00 97.31 115 ILE A C 1
ATOM 911 O O . ILE A 1 115 ? -6.314 1.459 -3.551 1.00 97.31 115 ILE A O 1
ATOM 915 N N . ALA A 1 116 ? -4.553 2.303 -2.450 1.00 96.00 116 ALA A N 1
ATOM 916 C CA . ALA A 1 116 ? -4.825 3.675 -2.846 1.00 96.00 116 ALA A CA 1
ATOM 917 C C . ALA A 1 116 ? -4.492 3.905 -4.324 1.00 96.00 116 ALA A C 1
ATOM 919 O O . ALA A 1 116 ? -3.410 3.536 -4.785 1.00 96.00 116 ALA A O 1
ATOM 920 N N . SER A 1 117 ? -5.375 4.586 -5.053 1.00 91.38 117 SER A N 1
ATOM 921 C CA . SER A 1 117 ? -5.072 5.006 -6.415 1.00 91.38 117 SER A CA 1
ATOM 922 C C . SER A 1 117 ? -4.067 6.153 -6.438 1.00 91.38 117 SER A C 1
ATOM 924 O O . SER A 1 117 ? -4.305 7.200 -5.835 1.00 91.38 117 SER A O 1
ATOM 926 N N . SER A 1 118 ? -2.990 6.022 -7.213 1.00 82.88 118 SER A N 1
ATOM 927 C CA . SER A 1 118 ? -2.104 7.151 -7.546 1.00 82.88 118 SER A CA 1
ATOM 928 C C . SER A 1 118 ? -2.588 7.963 -8.750 1.00 82.88 118 SER A C 1
ATOM 930 O O . SER A 1 118 ? -2.245 9.139 -8.881 1.00 82.88 118 SER A O 1
ATOM 932 N N . ASN A 1 119 ? -3.392 7.344 -9.617 1.00 79.38 119 ASN A N 1
ATOM 933 C CA . ASN A 1 119 ? -3.885 7.923 -10.865 1.00 79.38 119 ASN A CA 1
ATOM 934 C C . ASN A 1 119 ? -5.378 8.252 -10.768 1.00 79.38 119 ASN A C 1
ATOM 936 O O . ASN A 1 119 ? -6.035 7.956 -9.768 1.00 79.38 119 ASN A O 1
ATOM 940 N N . THR A 1 120 ? -5.928 8.865 -11.811 1.00 78.38 120 THR A N 1
ATOM 941 C CA . THR A 1 120 ? -7.370 9.105 -11.902 1.00 78.38 120 THR A CA 1
ATOM 942 C C . THR A 1 120 ? -7.953 8.624 -13.203 1.00 78.38 120 THR A C 1
ATOM 944 O O . THR A 1 120 ? -7.239 8.500 -14.193 1.00 78.38 120 THR A O 1
ATOM 947 N N . ALA A 1 121 ? -9.275 8.462 -13.234 1.00 74.00 121 ALA A N 1
ATOM 948 C CA . ALA A 1 121 ? -10.020 8.188 -14.461 1.00 74.00 121 ALA A CA 1
ATOM 949 C C . ALA A 1 121 ? -9.742 9.199 -15.595 1.00 74.00 121 ALA A C 1
ATOM 951 O O . ALA A 1 121 ? -9.831 8.846 -16.771 1.00 74.00 121 ALA A O 1
ATOM 952 N N . ASN A 1 122 ? -9.372 10.438 -15.250 1.00 69.00 122 ASN A N 1
ATOM 953 C CA . ASN A 1 122 ? -9.077 11.501 -16.213 1.00 69.00 122 ASN A CA 1
ATOM 954 C C . ASN A 1 122 ? -7.672 11.386 -16.828 1.00 69.00 122 ASN A C 1
ATOM 956 O O . ASN A 1 122 ? -7.403 12.012 -17.853 1.00 69.00 122 ASN A O 1
ATOM 960 N N . VAL A 1 123 ? -6.784 10.577 -16.241 1.00 70.75 123 VAL A N 1
ATOM 961 C CA . VAL A 1 123 ? -5.446 10.299 -16.770 1.00 70.75 123 VAL A CA 1
ATOM 962 C C . VAL A 1 123 ? -5.371 8.824 -17.147 1.00 70.75 123 VAL A C 1
ATOM 964 O O . VAL A 1 123 ? -5.281 7.945 -16.292 1.00 70.75 123 VAL A O 1
ATOM 967 N N . LYS A 1 124 ? -5.374 8.536 -18.452 1.00 67.62 124 LYS A N 1
ATOM 968 C CA . LYS A 1 124 ? -5.179 7.172 -18.962 1.00 67.62 124 LYS A CA 1
ATOM 969 C C . LYS A 1 124 ? -3.719 6.745 -18.802 1.00 67.62 124 LYS A C 1
ATOM 971 O O . LYS A 1 124 ? -2.955 6.763 -19.762 1.00 67.62 124 LYS A O 1
ATOM 976 N N . VAL A 1 125 ? -3.342 6.361 -17.588 1.00 76.44 125 VAL A N 1
ATOM 977 C CA . VAL A 1 125 ? -2.109 5.616 -17.329 1.00 76.44 125 VAL A CA 1
ATOM 978 C C . VAL A 1 125 ? -2.435 4.135 -17.451 1.00 76.44 125 VAL A C 1
ATOM 980 O O . VAL A 1 125 ? -3.282 3.621 -16.724 1.00 76.44 125 VAL A O 1
ATOM 983 N N . ILE A 1 126 ? -1.784 3.458 -18.393 1.00 81.25 126 ILE A N 1
ATOM 984 C CA . ILE A 1 126 ? -1.820 1.999 -18.472 1.00 81.25 126 ILE A CA 1
ATOM 985 C C . ILE A 1 126 ? -0.673 1.499 -17.599 1.00 81.25 126 ILE A C 1
ATOM 987 O O . ILE A 1 126 ? 0.488 1.704 -17.936 1.00 81.25 126 ILE A O 1
ATOM 991 N N . CYS A 1 127 ? -1.006 0.892 -16.466 1.00 86.69 127 CYS A N 1
ATOM 992 C CA . CYS A 1 127 ? -0.057 0.223 -15.585 1.00 86.69 127 CYS A CA 1
ATOM 993 C C . CYS A 1 127 ? -0.707 -1.021 -14.967 1.00 86.69 127 CYS A C 1
ATOM 995 O O . CYS A 1 127 ? -1.914 -1.241 -15.100 1.00 86.69 127 CYS A O 1
ATOM 997 N N . ALA A 1 128 ? 0.082 -1.836 -14.271 1.00 89.94 128 ALA A N 1
ATOM 998 C CA . ALA A 1 128 ? -0.370 -3.062 -13.615 1.00 89.94 128 ALA A CA 1
ATOM 999 C C . ALA A 1 128 ? -1.109 -2.838 -12.287 1.00 89.94 128 ALA A C 1
ATOM 1001 O O . ALA A 1 128 ? -1.184 -3.747 -11.460 1.00 89.94 128 ALA A O 1
ATOM 1002 N N . SER A 1 129 ? -1.634 -1.634 -12.064 1.00 91.50 129 SER A N 1
ATOM 1003 C CA . SER A 1 129 ? -2.479 -1.310 -10.921 1.00 91.50 129 SER A CA 1
ATOM 1004 C C . SER A 1 129 ? -3.586 -0.358 -11.351 1.00 91.50 129 SER A C 1
ATOM 1006 O O . SER A 1 129 ? -3.352 0.677 -11.971 1.00 91.50 129 SER A O 1
ATOM 1008 N N . GLY A 1 130 ? -4.817 -0.723 -11.035 1.00 92.69 130 GLY A N 1
ATOM 1009 C CA . GLY A 1 130 ? -5.996 0.048 -11.396 1.00 92.69 130 GLY A CA 1
ATOM 1010 C C . GLY A 1 130 ? -7.277 -0.742 -11.149 1.00 92.69 130 GLY A C 1
ATOM 1011 O O . GLY A 1 130 ? -7.225 -1.970 -11.033 1.00 92.69 130 GLY A O 1
ATOM 1012 N N . PRO A 1 131 ? -8.452 -0.087 -11.127 1.00 92.88 131 PRO A N 1
ATOM 1013 C CA . PRO A 1 131 ? -9.709 -0.743 -10.758 1.00 92.88 131 PRO A CA 1
ATOM 1014 C C . PRO A 1 131 ? -10.096 -1.931 -11.648 1.00 92.88 131 PRO A C 1
ATOM 1016 O O . PRO A 1 131 ? -10.798 -2.835 -11.208 1.00 92.88 131 PRO A O 1
ATOM 1019 N N . THR A 1 132 ? -9.658 -1.951 -12.908 1.00 92.38 132 THR A N 1
ATOM 1020 C CA . THR A 1 132 ? -9.946 -3.047 -13.846 1.00 92.38 132 THR A CA 1
ATOM 1021 C C . THR A 1 132 ? -9.133 -4.313 -13.570 1.00 92.38 132 THR A C 1
ATOM 1023 O O . THR A 1 132 ? -9.540 -5.385 -14.015 1.00 92.38 132 THR A O 1
ATOM 1026 N N . ILE A 1 133 ? -8.023 -4.196 -12.833 1.00 92.94 133 ILE A N 1
ATOM 1027 C CA . ILE A 1 133 ? -7.124 -5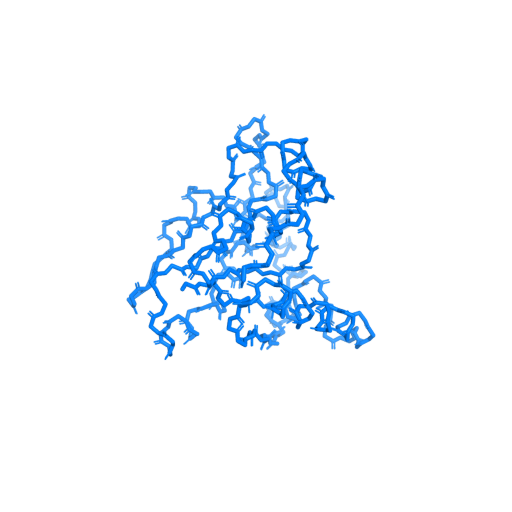.295 -12.463 1.00 92.94 133 ILE A CA 1
ATOM 1028 C C . ILE A 1 133 ? -7.306 -5.610 -10.979 1.00 92.94 133 ILE A C 1
ATOM 1030 O O . ILE A 1 133 ? -7.735 -6.705 -10.621 1.00 92.94 133 ILE A O 1
ATOM 1034 N N . ASP A 1 134 ? -7.046 -4.630 -10.118 1.00 95.81 134 ASP A N 1
ATOM 1035 C CA . ASP A 1 134 ? -6.941 -4.819 -8.674 1.00 95.81 134 ASP A CA 1
ATOM 1036 C C . ASP A 1 134 ? -8.276 -5.274 -8.076 1.00 95.81 134 ASP A C 1
ATOM 1038 O O . ASP A 1 134 ? -8.303 -6.258 -7.343 1.00 95.81 134 ASP A O 1
ATOM 1042 N N . ASN A 1 135 ? -9.406 -4.679 -8.484 1.00 96.38 135 ASN A N 1
ATOM 1043 C CA . ASN A 1 135 ? -10.736 -5.063 -7.977 1.00 96.38 135 ASN A CA 1
ATOM 1044 C C . ASN A 1 135 ? -11.192 -6.457 -8.442 1.00 96.38 135 ASN A C 1
ATOM 1046 O O . ASN A 1 135 ? -12.255 -6.930 -8.037 1.00 96.38 135 ASN A O 1
ATOM 1050 N N . LYS A 1 136 ? -10.449 -7.106 -9.347 1.00 96.50 136 LYS A N 1
ATOM 1051 C CA . LYS A 1 136 ? -10.700 -8.493 -9.762 1.00 96.50 136 LYS A CA 1
ATOM 1052 C C . LYS A 1 136 ? -9.925 -9.498 -8.920 1.00 96.50 136 LYS A C 1
ATOM 1054 O O . LYS A 1 136 ? -10.208 -10.693 -9.007 1.00 96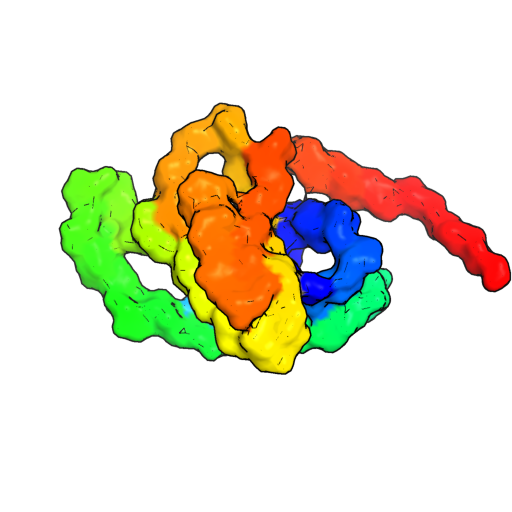.50 136 LYS A O 1
ATOM 1059 N N . VAL A 1 137 ? -8.980 -9.038 -8.103 1.00 96.00 137 VAL A N 1
ATOM 1060 C CA . VAL A 1 137 ? -8.230 -9.898 -7.197 1.00 96.00 137 VAL A CA 1
ATOM 1061 C C . VAL A 1 137 ? -9.053 -10.143 -5.934 1.00 96.00 137 VAL A C 1
ATOM 1063 O O . VAL A 1 137 ? -9.489 -9.219 -5.247 1.00 96.00 137 VAL A O 1
ATOM 1066 N N . GLN A 1 138 ? -9.269 -11.419 -5.632 1.00 95.50 138 GLN A N 1
ATOM 1067 C CA . GLN A 1 138 ? -10.013 -11.877 -4.466 1.00 95.50 138 GLN A CA 1
ATOM 1068 C C . GLN A 1 138 ? -9.484 -13.238 -4.013 1.00 95.50 138 GLN A C 1
ATOM 1070 O O . GLN A 1 138 ? -9.041 -14.055 -4.822 1.00 95.50 138 GLN A O 1
ATOM 1075 N N . TRP A 1 139 ? -9.568 -13.503 -2.719 1.00 93.44 139 TRP A N 1
ATOM 1076 C CA . TRP A 1 139 ? -9.319 -14.811 -2.115 1.00 93.44 139 TRP A CA 1
ATOM 1077 C C . TRP A 1 139 ? -10.202 -14.936 -0.884 1.00 93.44 139 TRP A C 1
ATOM 1079 O O . TRP A 1 139 ? -10.506 -13.943 -0.249 1.00 93.44 139 TRP A O 1
ATOM 1089 N N . THR A 1 140 ? -10.643 -16.125 -0.498 1.00 88.06 140 THR A N 1
ATOM 1090 C CA . THR A 1 140 ? -11.628 -16.238 0.590 1.00 88.06 140 THR A CA 1
ATOM 1091 C C . THR A 1 140 ? -11.022 -15.837 1.953 1.00 88.06 140 THR A C 1
ATOM 1093 O O . THR A 1 140 ? -10.038 -16.465 2.351 1.00 88.06 140 THR A O 1
ATOM 1096 N N . PRO A 1 141 ? -11.580 -14.856 2.713 1.00 89.38 141 PRO A N 1
ATOM 1097 C CA . PRO A 1 141 ? -12.801 -14.057 2.485 1.00 89.38 141 PRO A CA 1
ATOM 1098 C C . PRO A 1 141 ? -12.568 -12.595 2.015 1.00 89.38 141 PRO A C 1
ATOM 1100 O O . PRO A 1 141 ? -13.464 -11.764 2.139 1.00 89.38 141 PRO A O 1
ATOM 1103 N N . THR A 1 142 ? -11.372 -12.253 1.552 1.00 97.69 142 THR A N 1
ATOM 1104 C CA . THR A 1 142 ? -10.914 -10.913 1.175 1.00 97.69 142 THR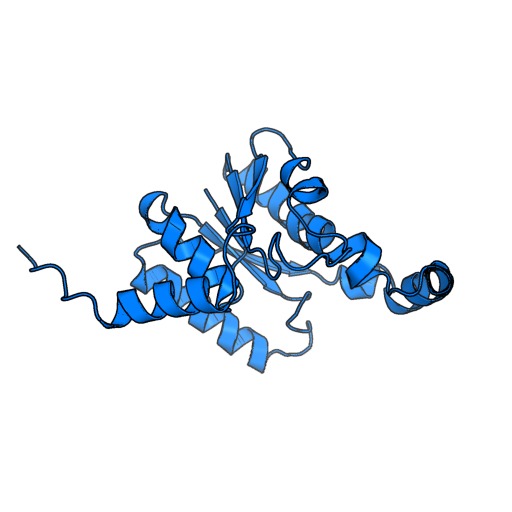 A CA 1
ATOM 1105 C C . THR A 1 142 ? -11.187 -10.546 -0.292 1.00 97.69 142 THR A C 1
ATOM 1107 O O . THR A 1 142 ? -10.841 -11.280 -1.217 1.00 97.69 142 THR A O 1
ATOM 1110 N N . SER A 1 143 ? -11.713 -9.343 -0.512 1.00 97.62 143 SER A N 1
ATOM 1111 C CA . SER A 1 143 ? -11.726 -8.653 -1.808 1.00 97.62 143 SER A CA 1
ATOM 1112 C C . SER A 1 143 ? -10.802 -7.436 -1.783 1.00 97.62 143 SER A C 1
ATOM 1114 O O . SER A 1 143 ? -10.628 -6.803 -0.738 1.00 97.62 143 SER A O 1
ATOM 1116 N N . ILE A 1 144 ? -10.216 -7.101 -2.929 1.00 98.06 144 ILE A N 1
ATOM 1117 C CA . ILE A 1 144 ? -9.399 -5.896 -3.084 1.00 98.06 144 ILE A CA 1
ATOM 1118 C C . ILE A 1 144 ? -10.245 -4.741 -3.608 1.00 98.06 144 ILE A C 1
ATOM 1120 O O . ILE A 1 144 ? -11.089 -4.927 -4.485 1.00 98.06 144 ILE A O 1
ATOM 1124 N N . VAL A 1 145 ? -10.000 -3.545 -3.074 1.00 97.88 145 VAL A N 1
ATOM 1125 C CA . VAL A 1 145 ? -10.617 -2.298 -3.536 1.00 97.88 145 VAL A CA 1
ATOM 1126 C C . VAL A 1 145 ? -9.525 -1.280 -3.848 1.00 97.88 145 VAL A C 1
ATOM 1128 O O . VAL A 1 145 ? -8.775 -0.866 -2.967 1.00 97.88 145 VAL A O 1
ATOM 1131 N N . HIS A 1 146 ? -9.450 -0.877 -5.111 1.00 97.00 146 HIS A N 1
ATOM 1132 C CA . HIS A 1 146 ? -8.618 0.212 -5.602 1.00 97.00 146 HIS A CA 1
ATOM 1133 C C . HIS A 1 146 ? -9.344 1.540 -5.365 1.00 97.00 146 HIS A C 1
ATOM 1135 O O . HIS A 1 146 ? -10.253 1.899 -6.119 1.00 97.00 146 HIS A O 1
ATOM 1141 N N . ASP A 1 147 ? -8.994 2.226 -4.279 1.00 96.94 147 ASP A N 1
ATOM 1142 C CA . ASP A 1 147 ? -9.774 3.344 -3.744 1.00 96.94 147 ASP A CA 1
ATOM 1143 C C . ASP A 1 147 ? -9.377 4.706 -4.337 1.00 96.94 147 ASP A C 1
ATOM 1145 O O . ASP A 1 147 ? -8.235 4.931 -4.750 1.00 96.94 147 ASP A O 1
ATOM 1149 N N . ALA A 1 148 ? -10.346 5.625 -4.355 1.00 94.56 148 ALA A N 1
ATOM 1150 C CA . ALA A 1 148 ? -10.209 7.021 -4.770 1.00 94.56 148 ALA A CA 1
ATOM 1151 C C . ALA A 1 148 ? -9.657 7.216 -6.200 1.00 94.56 148 ALA A C 1
ATOM 1153 O O . ALA A 1 148 ? -8.961 8.198 -6.482 1.00 94.56 148 ALA A O 1
ATOM 1154 N N . TYR A 1 149 ? -9.961 6.291 -7.120 1.00 92.38 149 TYR A N 1
ATOM 1155 C CA . TYR A 1 149 ? -9.623 6.409 -8.549 1.00 92.38 149 TYR A CA 1
ATOM 1156 C C . TYR A 1 149 ? -10.405 7.533 -9.248 1.00 92.38 149 TYR A C 1
ATOM 1158 O O . TYR A 1 149 ? -9.991 8.078 -10.273 1.00 92.38 149 TYR A O 1
ATOM 1166 N N . GLU A 1 150 ? -11.551 7.896 -8.688 1.00 91.75 150 GLU A N 1
ATOM 1167 C CA . GLU A 1 150 ? -12.414 8.971 -9.146 1.00 91.75 150 GLU A CA 1
ATOM 1168 C C . GLU A 1 150 ? -11.929 10.368 -8.723 1.00 91.75 150 GLU A C 1
ATOM 1170 O O . GLU A 1 150 ? -12.462 11.356 -9.220 1.00 91.75 150 GLU A O 1
ATOM 1175 N N . TRP A 1 151 ? -10.923 10.468 -7.840 1.00 91.44 151 TRP A N 1
ATOM 1176 C CA . TRP A 1 151 ? -10.433 11.743 -7.298 1.00 91.44 151 TRP A CA 1
ATOM 1177 C C . TRP A 1 151 ? -9.061 12.134 -7.819 1.00 91.44 151 TRP A C 1
ATOM 1179 O O . TRP A 1 151 ? -8.102 11.369 -7.714 1.00 91.44 151 TRP A O 1
ATOM 1189 N N . ASP A 1 152 ? -8.934 13.370 -8.290 1.00 90.62 152 ASP A N 1
ATOM 1190 C CA . ASP A 1 152 ? -7.655 13.958 -8.674 1.00 90.62 152 ASP A CA 1
ATOM 1191 C C . ASP A 1 152 ? -6.786 14.394 -7.501 1.00 90.62 152 ASP A C 1
ATOM 1193 O O . ASP A 1 152 ? -7.174 14.386 -6.331 1.00 90.62 152 ASP A O 1
ATOM 1197 N N . ARG A 1 153 ? -5.539 14.739 -7.837 1.00 89.81 153 ARG A N 1
ATOM 1198 C CA . ARG A 1 153 ? -4.538 15.151 -6.857 1.00 89.81 153 ARG A CA 1
ATOM 1199 C C . ARG A 1 153 ? -5.014 16.355 -6.040 1.00 89.81 153 ARG A C 1
ATOM 1201 O O . ARG A 1 153 ? -4.730 16.394 -4.849 1.00 89.81 153 ARG A O 1
ATOM 1208 N N . GLN A 1 154 ? -5.734 17.301 -6.648 1.00 91.38 154 GLN A N 1
ATOM 1209 C CA . GLN A 1 154 ? -6.214 18.500 -5.959 1.00 91.38 154 GLN A CA 1
ATOM 1210 C C . GLN A 1 154 ? -7.329 18.151 -4.974 1.00 91.38 154 GLN A C 1
ATOM 1212 O O . GLN A 1 154 ? -7.275 18.590 -3.829 1.00 91.38 154 GLN A O 1
ATOM 1217 N N . GLN A 1 155 ? -8.283 17.308 -5.374 1.00 93.25 155 GLN A N 1
ATOM 1218 C CA . GLN A 1 155 ? -9.355 16.821 -4.501 1.00 93.25 155 GLN A CA 1
ATOM 1219 C C . GLN A 1 155 ? -8.796 16.064 -3.293 1.00 93.25 155 GLN A C 1
ATOM 1221 O O . GLN A 1 155 ? -9.198 16.319 -2.158 1.00 93.25 155 GLN A O 1
ATOM 1226 N N . LYS A 1 156 ? -7.811 15.187 -3.519 1.00 94.25 156 LYS A N 1
ATOM 1227 C CA . LYS A 1 156 ? -7.114 14.461 -2.448 1.00 94.25 156 LYS A CA 1
ATOM 1228 C C . LYS A 1 156 ? -6.392 15.410 -1.493 1.00 94.25 156 LYS A C 1
ATOM 1230 O O . LYS A 1 156 ? -6.572 15.322 -0.284 1.00 94.25 156 LYS A O 1
ATOM 1235 N N . SER A 1 157 ? -5.619 16.362 -2.017 1.00 93.12 157 SER A N 1
ATOM 1236 C CA . SER A 1 157 ? -4.947 17.371 -1.189 1.00 93.12 157 SER A CA 1
ATOM 1237 C C . SER A 1 157 ? -5.933 18.242 -0.405 1.00 93.12 157 SER A C 1
ATOM 1239 O O . SER A 1 157 ? -5.673 18.564 0.753 1.00 93.12 157 SER A O 1
ATOM 1241 N N . TRP A 1 158 ? -7.074 18.592 -1.003 1.00 93.69 158 TRP A N 1
ATOM 1242 C CA . TRP A 1 158 ? -8.114 19.376 -0.343 1.00 93.69 158 TRP A CA 1
ATOM 1243 C C . TRP A 1 158 ? -8.746 18.620 0.829 1.00 93.69 158 TRP A C 1
ATOM 1245 O O . TRP A 1 158 ? -8.881 19.192 1.910 1.00 93.69 158 TRP A O 1
ATOM 1255 N N . LEU A 1 159 ? -9.042 17.325 0.660 1.00 93.94 159 LEU A N 1
ATOM 1256 C CA . LEU A 1 159 ? -9.520 16.467 1.749 1.00 93.94 159 LEU A CA 1
ATOM 1257 C C . LEU A 1 159 ? -8.561 16.512 2.946 1.00 93.94 159 LEU A C 1
ATOM 1259 O O . LEU A 1 159 ? -8.992 16.767 4.069 1.00 93.94 159 LEU A O 1
ATOM 1263 N N . LEU A 1 160 ? -7.263 16.309 2.710 1.00 91.12 160 LEU A N 1
ATOM 1264 C CA . LEU A 1 160 ? -6.260 16.322 3.778 1.00 91.12 160 LEU A CA 1
ATOM 1265 C C . LEU A 1 160 ? -6.188 17.692 4.467 1.00 91.12 160 LEU A C 1
ATOM 1267 O O . LEU A 1 160 ? -6.161 17.766 5.693 1.00 91.12 160 LEU A O 1
ATOM 1271 N N . SER A 1 161 ? -6.215 18.781 3.693 1.00 90.31 161 SER A N 1
ATOM 1272 C CA . SER A 1 161 ? -6.231 20.137 4.253 1.00 90.31 161 SER A CA 1
ATOM 1273 C C . SER A 1 161 ? -7.465 20.390 5.117 1.00 90.31 161 SER A C 1
ATOM 1275 O O . SER A 1 161 ? -7.357 21.069 6.135 1.00 90.31 161 SER A O 1
ATOM 1277 N N . SER A 1 162 ? -8.627 19.857 4.730 1.00 88.94 162 SER A N 1
ATOM 1278 C CA . SER A 1 162 ? -9.879 20.065 5.463 1.00 88.94 162 SER A CA 1
ATOM 1279 C C . SER A 1 162 ? -9.839 19.470 6.875 1.00 88.94 162 SER A C 1
ATOM 1281 O O . SER A 1 162 ? -10.410 20.052 7.798 1.00 88.94 162 SER A O 1
ATOM 1283 N N . MET A 1 163 ? -9.087 18.380 7.073 1.00 81.31 163 MET A N 1
ATOM 1284 C CA . MET A 1 163 ? -8.893 17.768 8.390 1.00 81.31 163 MET A CA 1
ATOM 1285 C C . MET A 1 163 ? -8.051 18.621 9.335 1.00 81.31 163 MET A C 1
ATOM 1287 O O . MET A 1 163 ? -8.327 18.646 10.528 1.00 81.31 163 MET A O 1
ATOM 1291 N N . LEU A 1 164 ? -7.068 19.361 8.815 1.00 73.75 164 LEU A N 1
ATOM 1292 C CA . LEU A 1 164 ? -6.255 20.278 9.625 1.00 73.75 164 LEU A CA 1
ATOM 1293 C C . LEU A 1 164 ? -7.056 21.492 10.109 1.00 73.75 164 LEU A C 1
ATOM 1295 O O . LEU A 1 164 ? -6.691 22.131 11.090 1.00 73.75 164 LEU A O 1
ATOM 1299 N N . THR A 1 165 ? -8.133 21.827 9.399 1.00 70.69 165 THR A N 1
ATOM 1300 C CA . THR A 1 165 ? -8.995 22.976 9.698 1.00 70.69 165 THR A CA 1
ATOM 1301 C C . THR A 1 165 ? -10.270 22.606 10.452 1.00 70.69 165 THR A C 1
ATOM 1303 O O . THR A 1 165 ? -11.035 23.499 10.815 1.00 70.69 165 THR A O 1
ATOM 1306 N N . ALA A 1 166 ? -10.530 21.313 10.669 1.00 62.50 166 ALA A N 1
ATOM 1307 C CA . ALA A 1 166 ? -11.707 20.870 11.399 1.00 62.50 166 ALA A CA 1
ATOM 1308 C C . ALA A 1 166 ? -11.556 21.243 12.889 1.00 62.50 166 ALA A C 1
ATOM 1310 O O . ALA A 1 166 ? -10.529 20.921 13.488 1.00 62.50 166 ALA A O 1
ATOM 1311 N N . PRO A 1 167 ? -12.536 21.933 13.503 1.00 51.59 167 PRO A N 1
ATOM 1312 C CA . PRO A 1 167 ? -12.489 22.213 14.934 1.00 51.59 167 PRO A CA 1
ATOM 1313 C C . PRO A 1 167 ? -12.459 20.893 15.715 1.00 51.59 167 PRO A C 1
ATOM 1315 O O . PRO A 1 167 ? -13.190 19.963 15.365 1.00 51.59 167 PRO A O 1
ATOM 1318 N N . GLU A 1 168 ? -11.619 20.806 16.756 1.00 50.47 168 GLU A N 1
ATOM 1319 C CA . GLU A 1 168 ? -11.575 19.611 17.605 1.00 50.47 168 GLU A CA 1
ATOM 1320 C C . GLU A 1 168 ? -12.988 19.268 18.102 1.00 50.47 168 GLU A C 1
ATOM 1322 O O . GLU A 1 168 ? -13.727 20.170 18.524 1.00 50.47 168 GLU A O 1
ATOM 1327 N N . PRO A 1 169 ? -13.390 17.985 18.082 1.00 45.59 169 PRO A N 1
ATOM 1328 C CA . PRO A 1 169 ? -14.646 17.593 18.690 1.00 45.59 169 PRO A CA 1
ATOM 1329 C C . PRO A 1 169 ? -14.593 17.954 20.176 1.00 45.59 169 PRO A C 1
ATOM 1331 O O . PRO A 1 169 ? -13.671 17.562 20.893 1.00 45.59 169 PRO A O 1
ATOM 1334 N N . ILE A 1 170 ? -15.586 18.729 20.620 1.00 37.91 170 ILE A N 1
ATOM 1335 C CA . ILE A 1 170 ? -15.779 19.104 22.022 1.00 37.91 170 ILE A CA 1
ATOM 1336 C C . ILE A 1 170 ? -15.757 17.810 22.837 1.00 37.91 170 ILE A C 1
ATOM 1338 O O . ILE A 1 170 ? -16.658 16.980 22.714 1.00 37.91 170 ILE A O 1
ATOM 1342 N N . ARG A 1 171 ? -14.702 17.621 23.636 1.00 38.41 171 ARG A N 1
ATOM 1343 C CA . ARG A 1 171 ? -14.612 16.507 24.580 1.00 38.41 171 ARG A CA 1
ATOM 1344 C C . ARG A 1 171 ? -15.738 16.686 25.603 1.00 38.41 171 ARG A C 1
ATOM 1346 O O . ARG A 1 171 ? -15.688 17.627 26.392 1.00 38.41 171 ARG A O 1
ATOM 1353 N N . SER A 1 172 ? -16.764 15.839 25.522 1.00 47.78 172 SER A N 1
ATOM 1354 C CA . SER A 1 172 ? -17.842 15.718 26.513 1.00 47.78 172 SER A CA 1
ATOM 1355 C C . SER A 1 172 ? -17.390 14.917 27.723 1.00 47.78 172 SER A C 1
ATOM 1357 O O . SER A 1 172 ? -16.780 13.849 27.477 1.00 47.78 172 SER A O 1
#

Foldseek 3Di:
DAEAAQPDLLSVLVCVVCLVVQHAYEYEDQPPHNPPNPVSVVVRVVVSQVVCVVSVHPHHHYHYDNVCVVVVQVVQQVVCVVVVDGCCWQPAVQVVVVVRCVVVCVVVVPQEYEYGDPEAPVDPDRGCDDCVHQQPDDDVRYGYDHPDNHDDPVRSVVVVVVVVVDPPDPDD

Radius of gyration: 16.79 Å; chains: 1; bounding box: 37×39×53 Å

Organism: NCBI:txid2838431